Protein AF-A0A2N5KQW8-F1 (afdb_monomer_lite)

Secondary structure (DSSP, 8-state):
-----TTGGGTTS---EEEEEEEEEEEE--STTSPPEEEEEEEETTTTEEEEE---HHHHHHHHHHHHHBS-EEEETTTTEEEE--B-PPP--------------------PPP----

Sequence (118 aa):
MTNKPQQEQNTESAIKIRQVTDVHSNWSSQGPLENGKFSYQLILDNGAEEALIMPTADDAKVLRDLLHDADSVFWDTEREVLIFGKIQSPRQQRHVQAGVLRGSDPYRAGMQRTVTDS

Foldseek 3Di:
DDDDDCVVVVVPPPQQKWWQPDKDKDWDDPDPPDDIWIKIWGQTPPNPDIDIDTDDPVVVVVVVQLVVQAPTWIARPVVRDIDGHDGDDDPPPPPPPPDDDDDDDPPDDDDDDDDDDD

Structure (mmCIF, N/CA/C/O backbone):
data_AF-A0A2N5KQW8-F1
#
_entry.id   AF-A0A2N5KQW8-F1
#
loop_
_atom_site.group_PDB
_atom_site.id
_atom_site.type_symbol
_atom_site.label_atom_id
_atom_site.label_alt_id
_atom_site.label_comp_id
_atom_site.label_asym_id
_atom_site.label_entity_id
_atom_site.label_seq_id
_atom_site.pdbx_PDB_ins_code
_atom_site.Cartn_x
_atom_site.Cartn_y
_atom_site.Cartn_z
_atom_site.occupancy
_atom_site.B_iso_or_equiv
_atom_site.auth_seq_id
_atom_site.auth_comp_id
_atom_site.auth_asym_id
_atom_site.auth_atom_id
_atom_site.pdbx_PDB_model_num
ATOM 1 N N . MET A 1 1 ? 2.346 19.142 47.028 1.00 39.78 1 MET A N 1
ATOM 2 C CA . MET A 1 1 ? 2.439 19.279 45.560 1.00 39.78 1 MET A CA 1
ATOM 3 C C . MET A 1 1 ? 2.322 17.879 44.991 1.00 39.78 1 MET A C 1
ATOM 5 O O . MET A 1 1 ? 3.246 17.093 45.132 1.00 39.78 1 MET A O 1
ATOM 9 N N . THR A 1 2 ? 1.130 17.515 44.531 1.00 42.66 2 THR A N 1
ATOM 10 C CA . THR A 1 2 ? 0.802 16.145 44.123 1.00 42.66 2 THR A CA 1
ATOM 11 C C . THR A 1 2 ? 1.319 15.928 42.704 1.00 42.66 2 THR A C 1
ATOM 13 O O . THR A 1 2 ? 0.798 16.536 41.772 1.00 42.66 2 THR A O 1
ATOM 16 N N . ASN A 1 3 ? 2.358 15.103 42.544 1.00 52.94 3 ASN A N 1
ATOM 17 C CA . ASN A 1 3 ? 2.790 14.625 41.231 1.00 52.94 3 ASN A CA 1
ATOM 18 C C . ASN A 1 3 ? 1.640 13.817 40.619 1.00 52.94 3 ASN A C 1
ATOM 20 O O . ASN A 1 3 ? 1.328 12.727 41.098 1.00 52.94 3 ASN A O 1
ATOM 24 N N . LYS A 1 4 ? 0.996 14.356 39.579 1.00 56.88 4 LYS A N 1
ATOM 25 C CA . LYS A 1 4 ? 0.168 13.552 38.675 1.00 56.88 4 LYS A CA 1
ATOM 26 C C . LYS A 1 4 ? 1.072 12.513 37.991 1.00 56.88 4 LYS A C 1
ATOM 28 O O . LYS A 1 4 ? 2.211 12.847 37.663 1.00 56.88 4 LYS A O 1
ATOM 33 N N . PRO A 1 5 ? 0.616 11.265 37.800 1.00 50.88 5 PRO A N 1
ATOM 34 C CA . PRO A 1 5 ? 1.452 10.220 37.235 1.00 50.88 5 PRO A CA 1
ATOM 35 C C . PRO A 1 5 ? 1.748 10.525 35.762 1.00 50.88 5 PRO A C 1
ATOM 37 O O . PRO A 1 5 ? 0.866 10.498 34.912 1.00 50.88 5 PRO A O 1
ATOM 40 N N . GLN A 1 6 ? 3.029 10.749 35.469 1.00 54.94 6 GLN A N 1
ATOM 41 C CA . GLN A 1 6 ? 3.637 10.866 34.135 1.00 54.94 6 GLN A CA 1
ATOM 42 C C . GLN A 1 6 ? 3.237 9.723 33.169 1.00 54.94 6 GLN A C 1
ATOM 44 O O . GLN A 1 6 ? 3.420 9.835 31.961 1.00 54.94 6 GLN A O 1
ATOM 49 N N . GLN A 1 7 ? 2.693 8.617 33.688 1.00 52.12 7 GLN A N 1
ATOM 50 C CA . GLN A 1 7 ? 2.241 7.469 32.903 1.00 52.12 7 GLN A CA 1
ATOM 51 C C . GLN A 1 7 ? 1.074 7.790 31.964 1.00 52.12 7 GLN A C 1
ATOM 53 O O . GLN A 1 7 ? 1.060 7.259 30.859 1.00 52.12 7 GLN A O 1
ATOM 58 N N . GLU A 1 8 ? 0.154 8.687 32.332 1.00 48.88 8 GLU A N 1
ATOM 59 C CA . GLU A 1 8 ? -0.962 9.049 31.442 1.00 48.88 8 GLU A CA 1
ATOM 60 C C . GLU A 1 8 ? -0.479 9.864 30.229 1.00 48.88 8 GLU A C 1
ATOM 62 O O . GLU A 1 8 ? -0.982 9.664 29.126 1.00 48.88 8 GLU A O 1
ATOM 67 N N . GLN A 1 9 ? 0.582 10.669 30.382 1.00 48.25 9 GLN A N 1
ATOM 68 C CA . GLN A 1 9 ? 1.156 11.481 29.297 1.00 48.25 9 GLN A CA 1
ATOM 69 C C . GLN A 1 9 ? 1.909 10.666 28.232 1.00 48.25 9 GLN A C 1
ATOM 71 O O . GLN A 1 9 ? 2.073 11.143 27.114 1.00 48.25 9 GLN A O 1
ATOM 76 N N . ASN A 1 10 ? 2.335 9.435 28.537 1.00 49.75 10 ASN A N 1
ATOM 77 C CA . ASN A 1 10 ? 2.943 8.544 27.539 1.00 49.75 10 ASN A CA 1
ATOM 78 C C . ASN A 1 10 ? 1.907 7.741 26.736 1.00 49.75 10 ASN A C 1
ATOM 80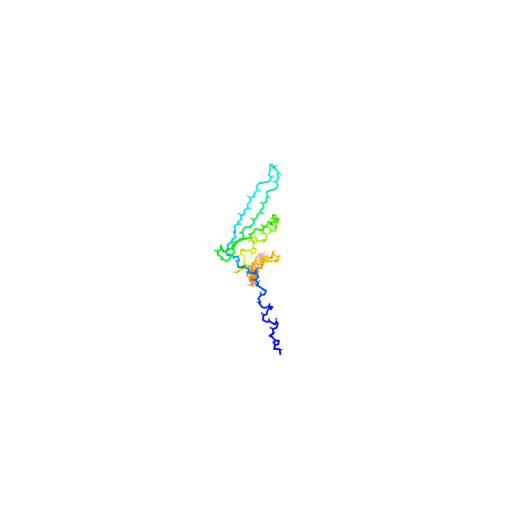 O O . ASN A 1 10 ? 2.261 7.148 25.721 1.00 49.75 10 ASN A O 1
ATOM 84 N N . THR A 1 11 ? 0.638 7.737 27.151 1.00 46.66 11 THR A N 1
ATOM 85 C CA . THR A 1 11 ? -0.455 7.062 26.421 1.00 46.66 11 THR A CA 1
ATOM 86 C C . THR A 1 11 ? -1.019 7.926 25.285 1.00 46.66 11 THR A C 1
ATOM 88 O O . THR A 1 11 ? -1.697 7.413 24.402 1.00 46.66 11 THR A O 1
ATOM 91 N N . GLU A 1 12 ? -0.701 9.226 25.285 1.00 46.09 12 GLU A N 1
ATOM 92 C CA . GLU A 1 12 ? -1.119 10.235 24.299 1.00 46.09 12 GLU A CA 1
ATOM 93 C C . GLU A 1 12 ? 0.016 10.682 23.362 1.00 46.09 12 GLU A C 1
ATOM 95 O O . GLU A 1 12 ? -0.106 11.686 22.659 1.00 46.09 12 GLU A O 1
ATOM 100 N N . SER A 1 13 ? 1.118 9.930 23.273 1.00 50.81 13 SER A N 1
ATOM 101 C CA . SER A 1 13 ? 1.864 9.937 22.010 1.00 50.81 13 SER A CA 1
ATOM 102 C C . SER A 1 13 ? 0.944 9.272 20.999 1.00 50.81 13 SER A C 1
ATOM 104 O O . SER A 1 13 ? 0.914 8.048 20.922 1.00 50.81 13 SER A O 1
ATOM 106 N N . ALA A 1 14 ? 0.089 10.082 20.365 1.00 56.00 14 ALA A N 1
ATOM 107 C CA . ALA A 1 14 ? -0.938 9.657 19.430 1.00 56.00 14 ALA A CA 1
ATOM 108 C C . ALA A 1 14 ? -0.330 8.606 18.510 1.00 56.00 14 ALA A C 1
ATOM 110 O O . ALA A 1 14 ? 0.529 8.925 1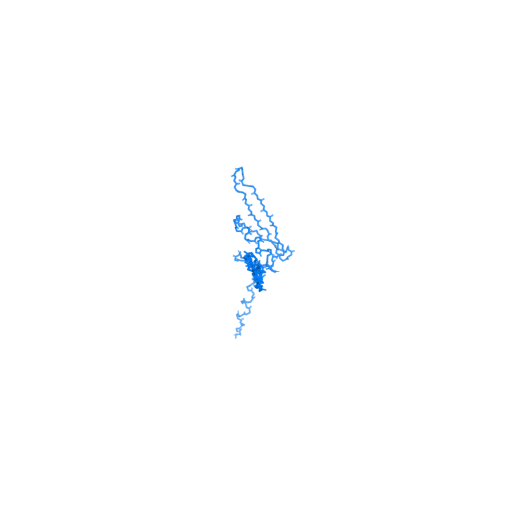7.694 1.00 56.00 14 ALA A O 1
ATOM 111 N N . ILE A 1 15 ? -0.704 7.345 18.716 1.00 64.25 15 ILE A N 1
ATOM 112 C CA . ILE A 1 15 ? -0.201 6.239 17.916 1.00 64.25 15 ILE A CA 1
ATOM 113 C C . ILE A 1 15 ? -0.658 6.550 16.492 1.00 64.25 15 ILE A C 1
ATOM 115 O O . ILE A 1 15 ? -1.840 6.405 16.186 1.00 64.25 15 ILE A O 1
ATOM 119 N N . LYS A 1 16 ? 0.245 7.044 15.635 1.00 88.31 16 LYS A N 1
ATOM 120 C CA . LYS A 1 16 ? -0.096 7.450 14.265 1.00 88.31 16 LYS A CA 1
ATOM 121 C C . LYS A 1 16 ? -0.122 6.248 13.321 1.00 88.31 16 LYS A C 1
ATOM 123 O O . LYS A 1 16 ? 0.412 6.275 12.217 1.00 88.31 16 LYS A O 1
ATOM 128 N N . ILE A 1 17 ? -0.729 5.168 13.799 1.00 94.75 17 ILE A N 1
ATOM 129 C CA . ILE A 1 17 ? -0.974 3.962 13.027 1.00 94.75 17 ILE A CA 1
ATOM 130 C C . ILE A 1 17 ? -2.385 4.078 12.471 1.00 94.75 17 ILE A C 1
ATOM 132 O O . ILE A 1 17 ? -3.356 4.176 13.220 1.00 94.75 17 ILE A O 1
ATOM 136 N N . ARG A 1 18 ? -2.478 4.083 11.148 1.00 96.12 18 ARG A N 1
ATOM 137 C CA . ARG A 1 18 ? -3.714 4.254 10.389 1.00 96.12 18 ARG A CA 1
ATOM 138 C C . ARG A 1 18 ? -4.075 2.950 9.703 1.00 96.12 18 ARG A C 1
ATOM 140 O O . ARG A 1 18 ? -3.178 2.234 9.256 1.00 96.12 18 ARG A O 1
ATOM 147 N N . GLN A 1 19 ? -5.358 2.631 9.586 1.00 97.75 19 GLN A N 1
ATOM 148 C CA . GLN A 1 19 ? -5.762 1.462 8.811 1.00 97.75 19 GLN A CA 1
ATOM 149 C C . GLN A 1 19 ? -5.690 1.794 7.321 1.00 97.75 19 GLN A C 1
ATOM 151 O O . GLN A 1 19 ? -6.256 2.791 6.881 1.00 97.75 19 GLN A O 1
ATOM 156 N N . VAL A 1 20 ? -5.041 0.938 6.533 1.00 98.44 20 VAL A N 1
ATOM 157 C CA . VAL A 1 20 ? -5.119 1.002 5.073 1.00 98.44 20 VAL A CA 1
ATOM 158 C C . VAL A 1 20 ? -6.428 0.342 4.657 1.00 98.44 20 VAL A C 1
ATOM 160 O O . VAL A 1 20 ? -6.643 -0.848 4.883 1.00 98.44 20 VAL A O 1
ATOM 163 N N . THR A 1 21 ? -7.323 1.142 4.094 1.00 98.19 21 THR A N 1
ATOM 164 C CA . THR A 1 21 ? -8.678 0.731 3.697 1.00 98.19 21 THR A CA 1
ATOM 165 C C . THR A 1 21 ? -8.802 0.436 2.208 1.00 98.19 21 THR A C 1
ATOM 167 O O . THR A 1 21 ? -9.620 -0.394 1.826 1.00 98.19 21 THR A O 1
ATOM 170 N N . ASP A 1 22 ? -7.965 1.065 1.382 1.00 98.00 22 ASP A N 1
ATOM 171 C CA . ASP A 1 22 ? -7.851 0.782 -0.048 1.00 98.00 22 ASP A CA 1
ATOM 172 C C . ASP A 1 22 ? -6.419 1.087 -0.524 1.00 98.00 22 ASP A C 1
ATOM 174 O O . ASP A 1 22 ? -5.685 1.838 0.129 1.00 98.00 22 ASP A O 1
ATOM 178 N N . VAL A 1 23 ? -6.003 0.487 -1.640 1.00 98.00 23 VAL A N 1
ATOM 179 C CA . VAL A 1 23 ? -4.681 0.692 -2.246 1.00 98.00 23 VAL A CA 1
ATOM 180 C C . VAL A 1 23 ? -4.816 0.851 -3.752 1.00 98.00 23 VAL A C 1
ATOM 182 O O . VAL A 1 23 ? -5.230 -0.071 -4.454 1.00 98.00 23 VAL A O 1
ATOM 185 N N . HIS A 1 24 ? -4.393 1.998 -4.280 1.00 97.75 24 HIS A N 1
ATOM 186 C CA . HIS A 1 24 ? -4.398 2.254 -5.721 1.00 97.75 24 HIS A CA 1
ATOM 187 C C . HIS A 1 24 ? -2.996 2.094 -6.292 1.00 97.75 24 HIS A C 1
ATOM 189 O O . HIS A 1 24 ? -2.022 2.638 -5.774 1.00 97.75 24 HIS A O 1
ATOM 195 N N . SER A 1 25 ? -2.896 1.319 -7.371 1.00 96.31 25 SER A N 1
ATOM 196 C CA . SER A 1 25 ? -1.637 1.080 -8.077 1.00 96.31 25 SER A CA 1
ATOM 197 C C . SER A 1 25 ? -1.461 2.099 -9.188 1.00 96.31 25 SER A C 1
ATOM 199 O O . SER A 1 25 ? -2.317 2.212 -10.062 1.00 96.31 25 SER A O 1
ATOM 201 N N . ASN A 1 26 ? -0.316 2.765 -9.202 1.00 96.38 26 ASN A N 1
ATOM 202 C CA . ASN A 1 26 ? 0.021 3.771 -10.195 1.00 96.38 26 ASN A CA 1
ATOM 203 C C . ASN A 1 26 ? 1.307 3.371 -10.930 1.00 96.38 26 ASN A C 1
ATOM 205 O O . ASN A 1 26 ? 2.236 2.817 -10.340 1.00 96.38 26 ASN A O 1
ATOM 209 N N . TRP A 1 27 ? 1.373 3.668 -12.228 1.00 97.19 27 TRP A N 1
ATOM 210 C CA . TRP A 1 27 ? 2.571 3.502 -13.049 1.00 97.19 27 TRP A CA 1
ATOM 211 C C . TRP A 1 27 ? 2.818 4.764 -13.868 1.00 97.19 27 TRP A C 1
ATOM 213 O O . TRP A 1 27 ? 1.883 5.345 -14.420 1.00 97.19 27 TRP A O 1
ATOM 223 N N . SER A 1 28 ? 4.078 5.178 -13.973 1.00 96.12 28 SER A N 1
ATOM 224 C CA . SER A 1 28 ? 4.472 6.348 -14.760 1.00 96.12 28 SER A CA 1
ATOM 225 C C . SER A 1 28 ? 5.655 6.047 -15.679 1.00 96.12 28 SER A C 1
ATOM 227 O O . SER A 1 28 ? 6.669 5.482 -15.258 1.00 96.12 28 SER A O 1
ATOM 229 N N . SER A 1 29 ? 5.541 6.475 -16.941 1.00 96.19 29 SER A N 1
ATOM 230 C CA . SER A 1 29 ? 6.651 6.457 -17.900 1.00 96.19 29 SER A CA 1
ATOM 231 C C . SER A 1 29 ? 7.749 7.422 -17.455 1.00 96.19 29 SER A C 1
ATOM 233 O O . SER A 1 29 ? 7.451 8.527 -17.006 1.00 96.19 29 SER A O 1
ATOM 235 N N . GLN A 1 30 ? 9.010 7.013 -17.589 1.00 97.00 30 GLN A N 1
ATOM 236 C CA . GLN A 1 30 ? 10.177 7.842 -17.256 1.00 97.00 30 GLN A CA 1
ATOM 237 C C . GLN A 1 30 ? 10.903 8.376 -18.500 1.00 97.00 30 GLN A C 1
ATOM 239 O O . GLN A 1 30 ? 11.917 9.057 -18.383 1.00 97.00 30 GLN A O 1
ATOM 244 N N . GLY A 1 31 ? 10.373 8.089 -19.689 1.00 97.06 31 GLY A N 1
ATOM 245 C CA . GLY A 1 31 ? 10.985 8.437 -20.965 1.00 97.06 31 GLY A CA 1
ATOM 246 C C . GLY A 1 31 ? 11.118 7.226 -21.890 1.00 97.06 31 GLY A C 1
ATOM 247 O O . GLY A 1 31 ? 10.824 6.094 -21.495 1.00 97.06 31 GLY A O 1
ATOM 248 N N . PRO A 1 32 ? 11.517 7.447 -23.151 1.00 97.19 32 PRO A N 1
ATOM 249 C CA . PRO A 1 32 ? 11.715 6.362 -24.101 1.00 97.19 32 PRO A CA 1
ATOM 250 C C . PRO A 1 32 ? 12.815 5.406 -23.631 1.00 97.19 32 PRO A C 1
ATOM 252 O O . PRO A 1 32 ? 13.909 5.850 -23.305 1.00 97.19 32 PRO A O 1
ATOM 255 N N . LEU A 1 33 ? 12.529 4.100 -23.662 1.00 95.12 33 LEU A N 1
ATOM 256 C CA . LEU A 1 33 ? 13.458 3.017 -23.295 1.00 95.12 33 LEU A CA 1
ATOM 257 C C . LEU A 1 33 ? 13.909 2.998 -21.820 1.00 95.12 33 LEU A C 1
ATOM 259 O O . LEU A 1 33 ? 14.758 2.186 -21.466 1.00 95.12 33 LEU A O 1
ATOM 263 N N . GLU A 1 34 ? 13.313 3.827 -20.963 1.00 97.00 34 GLU A N 1
ATOM 264 C CA . GLU A 1 34 ? 13.554 3.821 -19.520 1.00 97.00 34 GLU A CA 1
ATOM 265 C C . GLU A 1 34 ? 12.559 2.917 -18.787 1.00 97.00 34 GLU A C 1
ATOM 267 O O . GLU A 1 34 ? 11.402 2.757 -19.194 1.00 97.00 34 GLU A O 1
ATOM 272 N N . ASN A 1 35 ? 12.988 2.363 -17.654 1.00 94.19 35 ASN A N 1
ATOM 273 C CA . ASN A 1 35 ? 12.090 1.610 -16.787 1.00 94.19 35 ASN A CA 1
ATOM 274 C C . ASN A 1 35 ? 11.037 2.548 -16.187 1.00 94.19 35 ASN A C 1
ATOM 276 O O . ASN A 1 35 ? 11.360 3.565 -15.570 1.00 94.19 35 ASN A O 1
ATOM 280 N N . GLY A 1 36 ? 9.762 2.188 -16.335 1.00 95.00 36 GLY A N 1
ATOM 281 C CA . GLY A 1 36 ? 8.683 2.899 -15.660 1.00 95.00 36 GLY A CA 1
ATOM 282 C C . GLY A 1 36 ? 8.752 2.736 -14.139 1.00 95.00 36 GLY A C 1
ATOM 283 O O . GLY A 1 36 ? 9.333 1.775 -13.630 1.00 95.00 36 GLY A O 1
ATOM 284 N N . LYS A 1 37 ? 8.139 3.669 -13.408 1.00 96.56 37 LYS A N 1
ATOM 285 C CA . LYS A 1 37 ? 8.090 3.639 -11.939 1.00 96.56 37 LYS A CA 1
ATOM 286 C C . LYS A 1 37 ? 6.699 3.290 -11.446 1.00 96.56 37 LYS A C 1
ATOM 288 O O . LYS A 1 37 ? 5.723 3.892 -11.896 1.00 96.56 37 LYS A O 1
ATOM 293 N N . PHE A 1 38 ? 6.645 2.356 -10.501 1.00 96.75 38 PHE A N 1
ATOM 294 C CA . PHE A 1 38 ? 5.438 2.030 -9.756 1.00 96.75 38 PHE A CA 1
ATOM 295 C C . PHE A 1 38 ? 5.340 2.866 -8.483 1.00 96.75 38 PHE A C 1
ATOM 297 O O . PHE A 1 38 ? 6.344 3.181 -7.844 1.00 96.75 38 PHE A O 1
ATOM 304 N N . SER A 1 39 ? 4.113 3.187 -8.105 1.00 97.50 39 SER A N 1
ATOM 305 C CA . SER A 1 39 ? 3.784 3.690 -6.780 1.00 97.50 39 SER A CA 1
ATOM 306 C C . SER A 1 39 ? 2.458 3.108 -6.312 1.00 97.50 39 SER A C 1
ATOM 308 O O . SER A 1 39 ? 1.625 2.691 -7.120 1.00 97.50 39 SER A O 1
ATOM 310 N N . TYR A 1 40 ? 2.274 3.072 -4.997 1.00 98.12 40 TYR A N 1
ATOM 311 C CA . TYR A 1 40 ? 0.994 2.766 -4.380 1.00 98.12 40 TYR A CA 1
ATOM 312 C C . TYR A 1 40 ? 0.518 3.972 -3.590 1.00 98.12 40 TYR A C 1
ATOM 314 O O . TYR A 1 40 ? 1.267 4.531 -2.789 1.00 98.12 40 TYR A O 1
ATOM 322 N N . GLN A 1 41 ? -0.732 4.352 -3.817 1.00 98.44 41 GLN A N 1
ATOM 323 C CA . GLN A 1 41 ? -1.448 5.295 -2.975 1.00 98.44 41 GLN A CA 1
ATOM 324 C C . GLN A 1 41 ? -2.256 4.489 -1.960 1.00 98.44 41 GLN A C 1
ATOM 326 O O . GLN A 1 41 ? -3.104 3.681 -2.333 1.00 98.44 41 GLN A O 1
ATOM 331 N N . LEU A 1 42 ? -1.943 4.673 -0.685 1.00 98.50 42 LEU A N 1
ATOM 332 C CA . LEU A 1 42 ? -2.624 4.054 0.441 1.00 98.50 42 LEU A CA 1
ATOM 333 C C . LEU A 1 42 ? -3.751 4.984 0.883 1.00 98.50 42 LEU A C 1
ATOM 335 O O . LEU A 1 42 ? -3.488 6.134 1.234 1.00 98.50 42 LEU A O 1
ATOM 339 N N . ILE A 1 43 ? -4.983 4.485 0.892 1.00 98.44 43 ILE A N 1
ATOM 340 C CA . ILE A 1 43 ? -6.153 5.210 1.387 1.00 98.44 43 ILE A CA 1
ATOM 341 C C . ILE A 1 43 ? -6.349 4.846 2.855 1.00 98.44 43 ILE A C 1
ATOM 343 O O . ILE A 1 43 ? -6.648 3.694 3.186 1.00 98.44 43 ILE A O 1
ATOM 347 N N . LEU A 1 44 ? -6.166 5.820 3.740 1.00 97.94 44 LEU A N 1
ATOM 348 C CA . LEU A 1 44 ? -6.131 5.615 5.183 1.00 97.94 44 LEU A CA 1
ATOM 349 C C . LEU A 1 44 ? -7.473 5.975 5.824 1.00 97.94 44 LEU A C 1
ATOM 351 O O . LEU A 1 44 ? -8.090 6.978 5.465 1.00 97.94 44 LEU A O 1
ATOM 355 N N . ASP A 1 45 ? -7.916 5.160 6.781 1.00 96.62 45 ASP A N 1
ATOM 356 C CA . ASP A 1 45 ? -9.128 5.376 7.582 1.00 96.62 45 ASP A CA 1
ATOM 357 C C . ASP A 1 45 ? -10.366 5.774 6.731 1.00 96.62 45 ASP A C 1
ATOM 359 O O . ASP A 1 45 ? -11.092 6.710 7.062 1.00 96.62 45 ASP A O 1
ATOM 363 N N . ASN A 1 46 ? -10.616 5.062 5.621 1.00 97.19 46 ASN A N 1
ATOM 364 C CA . ASN A 1 46 ? -11.688 5.314 4.639 1.00 97.19 46 ASN A CA 1
ATOM 365 C C . ASN A 1 46 ? -11.591 6.674 3.919 1.00 97.19 46 ASN A C 1
ATOM 367 O O . ASN A 1 46 ? -12.609 7.294 3.609 1.00 97.19 46 ASN A O 1
ATOM 371 N N . GLY A 1 47 ? -10.369 7.133 3.646 1.00 96.19 47 GLY A N 1
ATOM 372 C CA . GLY A 1 47 ? -10.103 8.370 2.906 1.00 96.19 47 GLY A CA 1
ATOM 373 C C . GLY A 1 47 ? -9.971 9.606 3.790 1.00 96.19 47 GLY A C 1
ATOM 374 O O . GLY A 1 47 ? -10.064 10.725 3.292 1.00 96.19 47 GLY A O 1
ATOM 375 N N . ALA A 1 48 ? -9.754 9.431 5.096 1.00 96.50 48 ALA A N 1
ATOM 376 C CA . ALA A 1 48 ? -9.433 10.547 5.982 1.00 96.50 48 ALA A CA 1
ATOM 377 C C . ALA A 1 48 ? -8.033 11.118 5.700 1.00 96.50 48 ALA A C 1
ATOM 379 O O . ALA A 1 48 ? -7.787 12.303 5.921 1.00 96.50 48 ALA A O 1
ATOM 380 N N . GLU A 1 49 ? -7.119 10.267 5.234 1.00 96.88 49 GLU A N 1
ATOM 381 C CA . GLU A 1 49 ? -5.742 10.611 4.901 1.00 96.88 49 GLU A CA 1
ATOM 382 C C . GLU A 1 49 ? -5.246 9.687 3.780 1.00 96.88 49 GLU A C 1
ATOM 384 O O . GLU A 1 49 ? -5.822 8.626 3.525 1.00 96.88 49 GLU A O 1
ATOM 389 N N . GLU A 1 50 ? -4.172 10.081 3.107 1.00 97.56 50 GLU A N 1
ATOM 390 C CA . GLU A 1 50 ? -3.544 9.284 2.060 1.00 97.56 50 GLU A CA 1
ATOM 391 C C . GLU A 1 50 ? -2.027 9.296 2.232 1.00 97.56 50 GLU A C 1
ATOM 393 O O . GLU A 1 50 ? -1.445 10.304 2.637 1.00 97.56 50 GLU A O 1
ATOM 398 N N . ALA A 1 51 ? -1.379 8.186 1.888 1.00 97.88 51 ALA A N 1
ATOM 399 C CA . ALA A 1 51 ? 0.076 8.088 1.843 1.00 97.88 51 ALA A CA 1
ATOM 400 C C . ALA A 1 51 ? 0.533 7.540 0.489 1.00 97.88 51 ALA A C 1
ATOM 402 O O . ALA A 1 51 ? -0.124 6.682 -0.096 1.00 97.88 51 ALA A O 1
ATOM 403 N N . LEU A 1 52 ? 1.675 8.015 -0.007 1.00 97.75 52 LEU A N 1
ATOM 404 C CA . LEU A 1 52 ? 2.272 7.530 -1.248 1.00 97.75 52 LEU A CA 1
ATOM 405 C C . LEU A 1 52 ? 3.548 6.758 -0.930 1.00 97.75 52 LEU A C 1
ATOM 407 O O . LEU A 1 52 ? 4.478 7.312 -0.350 1.00 97.75 52 LEU A O 1
ATOM 411 N N . ILE A 1 53 ? 3.621 5.509 -1.381 1.00 97.56 53 ILE A N 1
ATOM 412 C CA . ILE A 1 53 ? 4.851 4.716 -1.339 1.00 97.56 53 ILE A CA 1
ATOM 413 C C . ILE A 1 53 ? 5.338 4.428 -2.758 1.00 97.56 53 ILE A C 1
ATOM 415 O O . ILE A 1 53 ? 4.549 4.213 -3.679 1.00 97.56 53 ILE A O 1
ATOM 419 N N . MET A 1 54 ? 6.656 4.432 -2.943 1.00 97.25 54 MET A N 1
ATOM 420 C CA . MET A 1 54 ? 7.310 4.255 -4.245 1.00 97.25 54 MET A CA 1
ATOM 421 C C . MET A 1 54 ? 8.311 3.095 -4.178 1.00 97.25 54 MET A C 1
ATOM 423 O O . MET A 1 54 ? 9.520 3.330 -4.140 1.00 97.25 54 MET A O 1
ATOM 427 N N . PRO A 1 55 ? 7.828 1.844 -4.089 1.00 96.38 55 PRO A N 1
ATOM 428 C CA . PRO A 1 55 ? 8.701 0.678 -4.043 1.00 96.38 55 PRO A CA 1
ATOM 429 C C . PRO A 1 55 ? 9.469 0.492 -5.358 1.00 96.38 55 PRO A C 1
ATOM 431 O O . PRO A 1 55 ? 9.102 1.023 -6.411 1.00 96.38 55 PRO A O 1
ATOM 434 N N . THR A 1 56 ? 10.516 -0.332 -5.317 1.00 96.44 56 THR A N 1
ATOM 435 C CA . THR A 1 56 ? 11.099 -0.876 -6.549 1.00 96.44 56 THR A CA 1
ATOM 436 C C . THR A 1 56 ? 10.080 -1.774 -7.267 1.00 96.44 56 THR A C 1
ATOM 438 O O . THR A 1 56 ? 9.078 -2.185 -6.683 1.00 96.44 56 THR A O 1
ATOM 441 N N . ALA A 1 57 ? 10.312 -2.106 -8.541 1.00 94.50 57 ALA A N 1
ATOM 442 C CA . ALA A 1 57 ? 9.409 -3.000 -9.275 1.00 94.50 57 ALA A CA 1
ATOM 443 C C . ALA A 1 57 ? 9.332 -4.408 -8.648 1.00 94.50 57 ALA A C 1
ATOM 445 O O . ALA A 1 57 ? 8.255 -5.009 -8.616 1.00 94.50 57 ALA A O 1
ATOM 446 N N . ASP A 1 58 ? 10.452 -4.907 -8.119 1.00 96.06 58 ASP A N 1
ATOM 447 C CA . ASP A 1 58 ? 10.514 -6.209 -7.450 1.00 96.06 58 ASP A CA 1
ATOM 448 C C . ASP A 1 58 ? 9.767 -6.176 -6.113 1.00 96.06 58 ASP A C 1
ATOM 450 O O . ASP A 1 58 ? 8.925 -7.040 -5.853 1.00 96.06 58 ASP A O 1
ATOM 454 N N . ASP A 1 59 ? 9.984 -5.130 -5.311 1.00 96.44 59 ASP A N 1
ATOM 455 C CA . ASP A 1 59 ? 9.266 -4.948 -4.048 1.00 96.44 59 ASP A CA 1
ATOM 456 C C . ASP A 1 59 ? 7.769 -4.732 -4.282 1.00 96.44 59 ASP A C 1
ATOM 458 O O . ASP A 1 59 ? 6.952 -5.251 -3.527 1.00 96.44 59 ASP A O 1
ATOM 462 N N . ALA A 1 60 ? 7.376 -4.028 -5.351 1.00 95.50 60 ALA A N 1
ATOM 463 C CA . ALA A 1 60 ? 5.970 -3.811 -5.686 1.00 95.50 60 ALA A CA 1
ATOM 464 C C . ALA A 1 60 ? 5.230 -5.137 -5.906 1.00 95.50 60 ALA A C 1
ATOM 466 O O . ALA A 1 60 ? 4.104 -5.319 -5.445 1.00 95.50 60 ALA A O 1
ATOM 467 N N . LYS A 1 61 ? 5.883 -6.103 -6.562 1.00 94.75 61 LYS A N 1
ATOM 468 C CA . LYS A 1 61 ? 5.319 -7.440 -6.756 1.00 94.75 61 LYS A CA 1
ATOM 469 C C . LYS A 1 61 ? 5.108 -8.162 -5.424 1.00 94.75 61 LYS A C 1
ATOM 471 O O . LYS A 1 61 ? 4.038 -8.730 -5.230 1.00 94.75 61 LYS A O 1
ATOM 476 N N . VAL A 1 62 ? 6.096 -8.120 -4.529 1.00 95.50 62 VAL A N 1
ATOM 477 C CA . VAL A 1 62 ? 6.005 -8.738 -3.195 1.00 95.50 62 VAL A CA 1
ATOM 478 C C . VAL A 1 62 ? 4.923 -8.057 -2.353 1.00 95.50 62 VAL A C 1
ATOM 480 O O . VAL A 1 62 ? 4.107 -8.734 -1.735 1.00 95.50 62 VAL A O 1
ATOM 483 N N . LEU A 1 63 ? 4.870 -6.724 -2.370 1.00 96.38 63 LEU A N 1
ATOM 484 C CA . LEU A 1 63 ? 3.862 -5.944 -1.657 1.00 96.38 63 LEU A CA 1
ATOM 485 C C . LEU A 1 63 ? 2.452 -6.253 -2.147 1.00 96.38 63 LEU A C 1
ATOM 487 O O . LEU A 1 63 ? 1.570 -6.432 -1.318 1.00 96.38 63 LEU A O 1
ATOM 491 N N . ARG A 1 64 ? 2.230 -6.372 -3.462 1.00 95.31 64 ARG A N 1
ATOM 492 C CA . ARG A 1 64 ? 0.924 -6.772 -4.006 1.00 95.31 64 ARG A CA 1
ATOM 493 C C . ARG A 1 64 ? 0.455 -8.103 -3.416 1.00 95.31 64 ARG A C 1
ATOM 495 O O . ARG A 1 64 ? -0.707 -8.209 -3.039 1.00 95.31 64 ARG A O 1
ATOM 502 N N . ASP A 1 65 ? 1.341 -9.093 -3.341 1.00 94.62 65 ASP A N 1
ATOM 503 C CA . ASP A 1 65 ? 0.995 -10.420 -2.825 1.00 94.62 65 ASP A CA 1
ATOM 504 C C . ASP A 1 65 ? 0.701 -10.355 -1.311 1.00 94.62 65 ASP A C 1
ATOM 506 O O . ASP A 1 65 ? -0.321 -10.861 -0.857 1.00 94.62 65 ASP A O 1
ATOM 510 N N . LEU A 1 66 ? 1.506 -9.619 -0.534 1.00 95.19 66 LEU A N 1
ATOM 511 C CA . LEU A 1 66 ? 1.257 -9.405 0.901 1.00 95.19 66 LEU A CA 1
ATOM 512 C C . LEU A 1 66 ? -0.044 -8.637 1.183 1.00 95.19 66 LEU A C 1
ATOM 514 O O . LEU A 1 66 ? -0.763 -8.976 2.119 1.00 95.19 66 LEU A O 1
ATOM 518 N N . LEU A 1 67 ? -0.349 -7.608 0.387 1.00 94.94 67 LEU A N 1
ATOM 519 C CA . LEU A 1 67 ? -1.592 -6.836 0.480 1.00 94.94 67 LEU A CA 1
ATOM 520 C C . LEU A 1 67 ? -2.814 -7.701 0.151 1.00 94.94 67 LEU A C 1
ATOM 522 O O . LEU A 1 67 ? -3.872 -7.499 0.736 1.00 94.94 67 LEU A O 1
ATOM 526 N N . HIS A 1 68 ? -2.671 -8.653 -0.775 1.00 93.56 68 HIS A N 1
ATOM 527 C CA . HIS A 1 68 ? -3.734 -9.587 -1.135 1.00 93.56 68 HIS A CA 1
ATOM 528 C C . HIS A 1 68 ? -3.986 -10.639 -0.046 1.00 93.56 68 HIS A C 1
ATOM 530 O O . HIS A 1 68 ? -5.137 -10.973 0.227 1.00 93.56 68 HIS A O 1
ATOM 536 N N . ASP A 1 69 ? -2.921 -11.146 0.576 1.00 94.12 69 ASP A N 1
ATOM 537 C CA . ASP A 1 69 ? -2.994 -12.264 1.523 1.00 94.12 69 ASP A CA 1
ATOM 538 C C . ASP A 1 69 ? -3.276 -11.835 2.975 1.00 94.12 69 ASP A C 1
ATOM 540 O O . ASP A 1 69 ? -3.572 -12.680 3.829 1.00 94.12 69 ASP A O 1
ATOM 544 N N . ALA A 1 70 ? -3.130 -10.548 3.296 1.00 95.38 70 ALA A N 1
ATOM 545 C CA . ALA A 1 70 ? -3.330 -10.028 4.644 1.00 95.38 70 ALA A CA 1
ATOM 546 C C . ALA A 1 70 ? -4.812 -9.770 4.956 1.00 95.38 70 ALA A C 1
ATOM 548 O O . ALA A 1 70 ? -5.513 -9.096 4.208 1.00 95.38 70 ALA A O 1
ATOM 549 N N . ASP A 1 71 ? -5.267 -10.210 6.133 1.00 95.06 71 ASP A N 1
ATOM 550 C CA . ASP A 1 71 ? -6.631 -9.933 6.617 1.00 95.06 71 ASP A CA 1
ATOM 551 C C . ASP A 1 71 ? -6.849 -8.429 6.920 1.00 95.06 71 ASP A C 1
ATOM 553 O O . ASP A 1 71 ? -7.975 -7.935 6.927 1.00 95.06 71 ASP A O 1
ATOM 557 N N . SER A 1 72 ? -5.771 -7.697 7.218 1.00 96.94 72 SER A N 1
ATOM 558 C CA . SER A 1 72 ? -5.780 -6.262 7.520 1.00 96.94 72 SER A CA 1
ATOM 559 C C . SER A 1 72 ? -4.399 -5.657 7.295 1.00 96.94 72 SER A C 1
ATOM 561 O O . SER A 1 72 ? -3.394 -6.331 7.537 1.00 96.94 72 SER A O 1
ATOM 563 N N . VAL A 1 73 ? -4.334 -4.375 6.943 1.00 98.12 73 VAL A N 1
ATOM 564 C CA . VAL A 1 73 ? -3.073 -3.656 6.729 1.00 98.12 73 VAL A CA 1
ATOM 565 C C . VAL A 1 73 ? -3.129 -2.306 7.432 1.00 98.12 73 VAL A C 1
ATOM 567 O O . VAL A 1 73 ? -4.158 -1.632 7.423 1.00 98.12 73 VAL A O 1
ATOM 570 N N . PHE A 1 74 ? -2.017 -1.916 8.047 1.00 97.88 74 PHE A N 1
ATOM 571 C CA . PHE A 1 74 ? -1.862 -0.637 8.725 1.00 97.88 74 PHE A CA 1
ATOM 572 C C . PHE A 1 74 ? -0.616 0.092 8.231 1.00 97.88 74 PHE A C 1
ATOM 574 O O . PHE A 1 74 ? 0.344 -0.529 7.775 1.00 97.88 74 PHE A O 1
ATOM 581 N N . TRP A 1 75 ? -0.632 1.412 8.353 1.00 97.81 75 TRP A N 1
ATOM 582 C CA . TRP A 1 75 ? 0.479 2.289 8.022 1.00 97.81 75 TRP A CA 1
ATOM 583 C C . TRP A 1 75 ? 0.872 3.097 9.255 1.00 97.81 75 TRP A C 1
ATOM 585 O O . TRP A 1 75 ? 0.051 3.835 9.801 1.00 97.81 75 TRP A O 1
ATOM 595 N N . ASP A 1 76 ? 2.114 2.938 9.707 1.00 96.19 76 ASP A N 1
ATOM 596 C CA . ASP A 1 76 ? 2.719 3.826 10.699 1.00 96.19 76 ASP A CA 1
ATOM 597 C C . ASP A 1 76 ? 3.212 5.081 9.973 1.00 96.19 76 ASP A C 1
ATOM 599 O O . ASP A 1 76 ? 4.199 5.024 9.235 1.00 96.19 76 ASP A O 1
ATOM 603 N N . THR A 1 77 ? 2.518 6.206 10.153 1.00 93.81 77 THR A N 1
ATOM 604 C CA . THR A 1 77 ? 2.837 7.445 9.429 1.00 93.81 77 THR A CA 1
ATOM 605 C C . THR A 1 77 ? 4.104 8.128 9.931 1.00 93.81 77 THR A C 1
ATOM 607 O O . THR A 1 77 ? 4.652 8.965 9.222 1.00 93.81 77 THR A O 1
ATOM 610 N N . GLU A 1 78 ? 4.596 7.802 11.130 1.00 93.06 78 GLU A N 1
ATOM 611 C CA . GLU A 1 78 ? 5.842 8.383 11.643 1.00 93.06 78 GLU A CA 1
ATOM 612 C C . GLU A 1 78 ? 7.062 7.616 11.163 1.00 93.06 78 GLU A C 1
ATOM 614 O O . GLU A 1 78 ? 8.109 8.207 10.903 1.00 93.06 78 GLU A O 1
ATOM 619 N N . ARG A 1 79 ? 6.941 6.289 11.096 1.00 94.31 79 ARG A N 1
ATOM 620 C CA . ARG A 1 79 ? 8.047 5.402 10.721 1.00 94.31 79 ARG A CA 1
ATOM 621 C C . ARG A 1 79 ? 8.050 5.047 9.245 1.00 94.31 79 ARG A C 1
ATOM 623 O O . ARG A 1 79 ? 9.025 4.462 8.788 1.00 94.31 79 ARG A O 1
ATOM 630 N N . GLU A 1 80 ? 6.968 5.366 8.543 1.00 95.12 80 GLU A N 1
ATOM 631 C CA . GLU A 1 80 ? 6.730 4.995 7.152 1.00 95.12 80 GLU A CA 1
ATOM 632 C C . GLU A 1 80 ? 6.825 3.473 6.945 1.00 95.12 80 GLU A C 1
ATOM 634 O O . GLU A 1 80 ? 7.516 2.969 6.058 1.00 95.12 80 GLU A O 1
ATOM 639 N N . VAL A 1 81 ? 6.128 2.721 7.807 1.00 95.81 81 VAL A N 1
ATOM 640 C CA . VAL A 1 81 ? 6.144 1.250 7.814 1.00 95.81 81 VAL A CA 1
ATOM 641 C C . VAL A 1 81 ? 4.755 0.686 7.534 1.00 95.81 81 VAL A C 1
ATOM 643 O O . VAL A 1 81 ? 3.789 1.004 8.230 1.00 95.81 81 VAL A O 1
ATOM 646 N N . LEU A 1 82 ? 4.675 -0.225 6.557 1.00 97.25 82 LEU A N 1
ATOM 647 C CA . LEU A 1 82 ? 3.512 -1.090 6.356 1.00 97.25 82 LEU A CA 1
ATOM 648 C C . LEU A 1 82 ? 3.540 -2.246 7.357 1.00 97.25 82 LEU A C 1
ATOM 650 O O . LEU A 1 82 ? 4.506 -3.008 7.429 1.00 97.25 82 LEU A O 1
ATOM 654 N N . ILE A 1 83 ? 2.452 -2.393 8.103 1.00 97.06 83 ILE A N 1
ATOM 655 C CA . ILE A 1 83 ? 2.257 -3.451 9.088 1.00 97.06 83 ILE A CA 1
ATOM 656 C C . ILE A 1 83 ? 1.133 -4.349 8.581 1.00 97.06 83 ILE A C 1
ATOM 658 O O . ILE A 1 83 ? -0.030 -3.949 8.518 1.00 97.06 83 ILE A O 1
ATOM 662 N N . PHE A 1 84 ? 1.488 -5.578 8.224 1.00 96.69 84 PHE A N 1
ATOM 663 C CA . PHE A 1 84 ? 0.532 -6.588 7.790 1.00 96.69 84 PHE A CA 1
ATOM 664 C C . PHE A 1 84 ? -0.013 -7.329 9.007 1.00 96.69 84 PHE A C 1
ATOM 666 O O . PHE A 1 84 ? 0.741 -7.745 9.889 1.00 96.69 84 PHE A O 1
ATOM 673 N N . GLY A 1 85 ? -1.334 -7.481 9.053 1.00 93.75 85 GLY A N 1
ATOM 674 C CA . GLY A 1 85 ? -2.008 -8.329 10.022 1.00 93.75 85 GLY A CA 1
ATOM 675 C C . GLY A 1 85 ? -1.732 -9.806 9.755 1.00 93.75 85 GLY A C 1
ATOM 676 O O . GLY A 1 85 ? -0.707 -10.203 9.201 1.00 93.75 85 GLY A O 1
ATOM 677 N N . LYS A 1 86 ? -2.669 -10.665 10.148 1.00 94.31 86 LYS A N 1
ATOM 678 C CA . LYS A 1 86 ? -2.547 -12.093 9.864 1.00 94.31 86 LYS A CA 1
ATOM 679 C 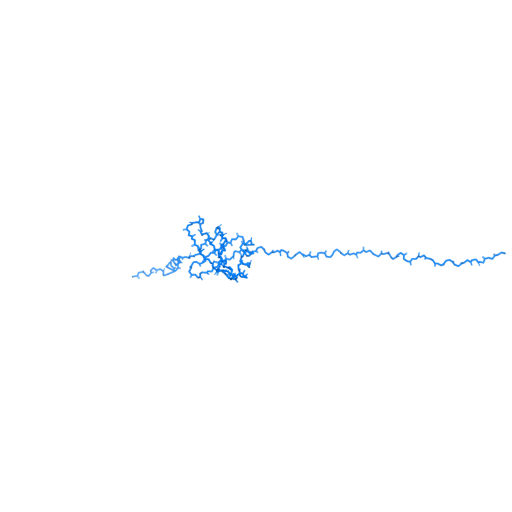C . LYS A 1 86 ? -2.509 -12.318 8.347 1.00 94.31 86 LYS A C 1
ATOM 681 O O . LYS A 1 86 ? -3.401 -11.869 7.639 1.00 94.31 86 LYS A O 1
ATOM 686 N N . ILE A 1 87 ? -1.486 -13.033 7.881 1.00 91.38 87 ILE A N 1
ATOM 687 C CA . ILE A 1 87 ? -1.315 -13.389 6.469 1.00 91.38 87 ILE A CA 1
ATOM 688 C C . ILE A 1 87 ? -1.777 -14.828 6.269 1.00 91.38 87 ILE A C 1
ATOM 690 O O . ILE A 1 87 ? -1.347 -15.745 6.985 1.00 91.38 87 ILE A O 1
ATOM 694 N N . GLN A 1 88 ? -2.658 -15.039 5.298 1.00 81.62 88 GLN A N 1
ATOM 695 C CA . GLN A 1 88 ? -3.087 -16.371 4.907 1.00 81.62 88 GLN A CA 1
ATOM 696 C C . GLN A 1 88 ? -1.979 -17.024 4.083 1.00 81.62 88 GLN A C 1
ATOM 698 O O . GLN A 1 88 ? -1.884 -16.844 2.878 1.00 81.62 88 GLN A O 1
ATOM 703 N N . SER A 1 89 ? -1.121 -17.815 4.731 1.00 72.44 89 SER A N 1
ATOM 704 C CA . SER A 1 89 ? -0.211 -18.665 3.962 1.00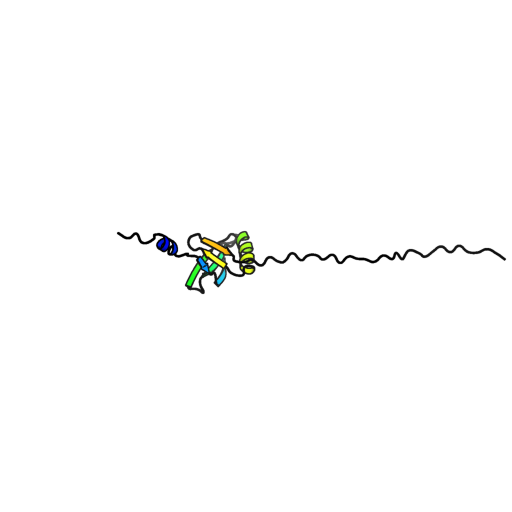 72.44 89 SER A CA 1
ATOM 705 C C . SER A 1 89 ? -1.030 -19.719 3.209 1.00 72.44 89 SER A C 1
ATOM 707 O O . SER A 1 89 ? -1.903 -20.360 3.815 1.00 72.44 89 SER A O 1
ATOM 709 N N . PRO A 1 90 ? -0.753 -19.962 1.914 1.00 66.25 90 PRO A N 1
ATOM 710 C CA . PRO A 1 90 ? -1.281 -21.130 1.241 1.00 66.25 90 PRO A CA 1
ATOM 711 C C . PRO A 1 90 ? -0.902 -22.345 2.082 1.00 66.25 90 PRO A C 1
ATOM 713 O O . PRO A 1 90 ? 0.283 -22.617 2.301 1.00 66.25 90 PRO A O 1
ATOM 716 N N . ARG A 1 91 ? -1.908 -23.060 2.606 1.00 58.19 91 ARG A N 1
ATOM 717 C CA . ARG A 1 91 ? -1.692 -24.356 3.259 1.00 58.19 91 ARG A CA 1
ATOM 718 C C . ARG A 1 91 ? -0.793 -25.149 2.322 1.00 58.19 91 ARG A C 1
ATOM 720 O O . ARG A 1 91 ? -1.212 -25.414 1.196 1.00 58.19 91 ARG A O 1
ATOM 727 N N . GLN A 1 92 ? 0.402 -25.539 2.773 1.00 55.62 92 GLN A N 1
ATOM 728 C CA . GLN A 1 92 ? 1.165 -26.558 2.062 1.00 55.62 92 GLN A CA 1
ATOM 729 C C . GLN A 1 92 ? 0.210 -27.731 1.870 1.00 55.62 92 GLN A C 1
ATOM 731 O O . GLN A 1 92 ? -0.214 -28.355 2.849 1.00 55.62 92 GLN A O 1
ATOM 736 N N . GLN A 1 93 ? -0.215 -27.960 0.627 1.00 52.06 93 GLN A N 1
ATOM 737 C CA . GLN A 1 93 ? -1.020 -29.113 0.283 1.00 52.06 93 GLN A CA 1
ATOM 738 C C . GLN A 1 93 ? -0.185 -30.311 0.707 1.00 52.06 93 GLN A C 1
ATOM 740 O O . GLN A 1 93 ? 0.834 -30.625 0.096 1.00 52.06 93 GLN A O 1
ATOM 745 N N . ARG A 1 94 ? -0.566 -30.947 1.817 1.00 54.28 94 ARG A N 1
ATOM 746 C CA . ARG A 1 94 ? 0.002 -32.237 2.174 1.00 54.28 94 ARG A CA 1
ATOM 747 C C . ARG A 1 94 ? -0.363 -33.156 1.021 1.00 54.28 94 ARG A C 1
ATOM 749 O O . ARG A 1 94 ? -1.526 -33.528 0.888 1.00 54.28 94 ARG A O 1
ATOM 756 N N . HIS A 1 95 ? 0.618 -33.494 0.188 1.00 51.34 95 HIS A N 1
ATOM 757 C CA . HIS A 1 95 ? 0.513 -34.632 -0.706 1.00 51.34 95 HIS A CA 1
ATOM 758 C C . HIS A 1 95 ? 0.272 -35.855 0.175 1.00 51.34 95 HIS A C 1
ATOM 760 O O . HIS A 1 95 ? 1.198 -36.435 0.739 1.00 51.34 95 HIS A O 1
ATOM 766 N N . VAL A 1 96 ? -0.994 -36.225 0.342 1.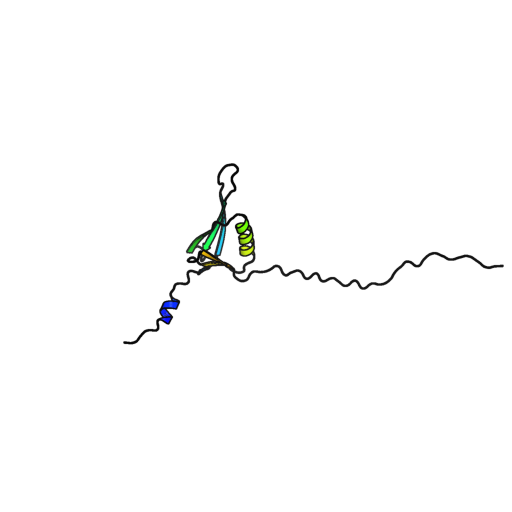00 55.78 96 VAL A N 1
ATOM 767 C CA . VAL A 1 96 ? -1.344 -37.554 0.816 1.00 55.78 96 VAL A CA 1
ATOM 768 C C . VAL A 1 96 ? -0.966 -38.506 -0.313 1.00 55.78 96 VAL A C 1
ATOM 770 O O . VAL A 1 96 ? -1.674 -38.626 -1.309 1.00 55.78 96 VAL A O 1
ATOM 773 N N . GLN A 1 97 ? 0.202 -39.143 -0.206 1.00 50.34 97 GLN A N 1
ATOM 774 C CA . GLN A 1 97 ? 0.471 -40.344 -0.987 1.00 50.34 97 GLN A CA 1
ATOM 775 C C . GLN A 1 97 ? -0.573 -41.378 -0.566 1.00 50.34 97 GLN A C 1
ATOM 777 O O . GLN A 1 97 ? -0.519 -41.923 0.535 1.00 50.34 97 GLN A O 1
ATOM 782 N N . ALA A 1 98 ? -1.556 -41.614 -1.432 1.00 53.75 98 ALA A N 1
ATOM 783 C CA . ALA A 1 98 ? -2.408 -42.781 -1.328 1.00 53.75 98 ALA A CA 1
ATOM 784 C C . ALA A 1 98 ? -1.504 -44.014 -1.465 1.00 53.75 98 ALA A C 1
ATOM 786 O O . ALA A 1 98 ? -0.928 -44.257 -2.525 1.00 53.75 98 ALA A O 1
ATOM 787 N N . GLY A 1 99 ? -1.328 -44.756 -0.370 1.00 46.16 99 GLY A N 1
ATOM 788 C CA . GLY A 1 99 ? -0.589 -46.010 -0.372 1.00 46.16 99 GLY A CA 1
ATOM 789 C C . GLY A 1 99 ? -1.231 -46.991 -1.349 1.00 46.16 99 GLY A C 1
ATOM 790 O O . GLY A 1 99 ? -2.362 -47.432 -1.150 1.00 46.16 99 GLY A O 1
ATOM 791 N N . VAL A 1 100 ? -0.508 -47.336 -2.413 1.00 48.81 100 VAL A N 1
ATOM 792 C CA . VAL A 1 100 ? -0.883 -48.423 -3.316 1.00 48.81 100 VAL A CA 1
ATOM 793 C C . VAL A 1 100 ? -0.558 -49.737 -2.610 1.00 48.81 100 VAL A C 1
ATOM 795 O O . VAL A 1 100 ? 0.580 -50.195 -2.612 1.00 48.81 100 VAL A O 1
ATOM 798 N N . LEU A 1 101 ? -1.567 -50.357 -2.001 1.00 55.16 101 LEU A N 1
ATOM 799 C CA . LEU A 1 101 ? -1.543 -51.785 -1.696 1.00 55.16 101 LEU A CA 1
ATOM 800 C C . LEU A 1 101 ? -2.286 -52.525 -2.810 1.00 55.16 101 LEU A C 1
ATOM 802 O O . LEU A 1 101 ? -3.514 -52.594 -2.812 1.00 55.16 101 LEU A O 1
ATOM 806 N N . ARG A 1 102 ? -1.541 -53.098 -3.759 1.00 45.03 102 ARG A N 1
ATOM 807 C CA . ARG A 1 102 ? -2.027 -54.227 -4.563 1.00 45.03 10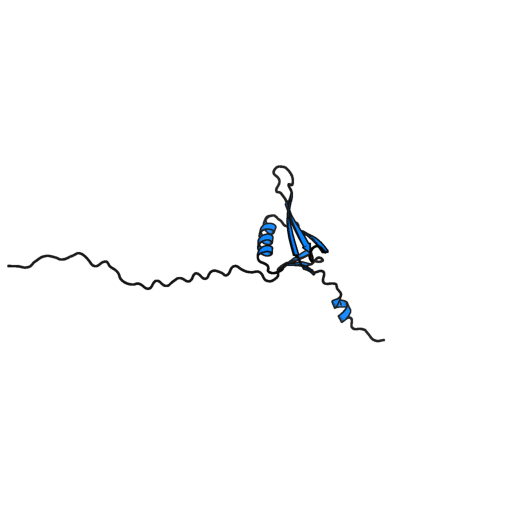2 ARG A CA 1
ATOM 808 C C . ARG A 1 102 ? -0.860 -55.053 -5.090 1.00 45.03 102 ARG A C 1
ATOM 810 O O . ARG A 1 102 ? -0.238 -54.713 -6.090 1.00 45.03 102 ARG A O 1
ATOM 817 N N . GLY A 1 103 ? -0.582 -56.150 -4.395 1.00 51.50 103 GLY A N 1
ATOM 818 C CA . GLY A 1 103 ? 0.108 -57.283 -4.989 1.00 51.50 103 GLY A CA 1
ATOM 819 C C . GLY A 1 103 ? -0.875 -58.093 -5.831 1.00 51.50 103 GLY A C 1
ATOM 820 O O . GLY A 1 103 ? -1.965 -58.402 -5.357 1.00 51.50 103 GLY A O 1
ATOM 821 N N . SER A 1 104 ? -0.479 -58.418 -7.058 1.00 44.12 104 SER A N 1
ATOM 822 C CA . SER A 1 104 ? -0.807 -59.666 -7.761 1.00 44.12 104 SER A CA 1
ATOM 823 C C . SER A 1 104 ? -0.160 -59.607 -9.145 1.00 44.12 104 SER A C 1
ATOM 825 O O . SER A 1 104 ? -0.683 -58.981 -10.065 1.00 44.12 104 SER A O 1
ATOM 827 N N . ASP A 1 105 ? 1.009 -60.225 -9.239 1.00 52.03 105 ASP A N 1
ATOM 828 C CA . ASP A 1 105 ? 1.822 -60.397 -10.440 1.00 52.03 105 ASP A CA 1
ATOM 829 C C . ASP A 1 105 ? 1.132 -61.381 -11.416 1.00 52.03 105 ASP A C 1
ATOM 831 O O . ASP A 1 105 ? 0.853 -62.513 -11.006 1.00 52.03 105 ASP A O 1
ATOM 835 N N . PRO A 1 106 ? 0.820 -61.020 -12.678 1.00 50.12 106 PRO A N 1
ATOM 836 C CA . PRO A 1 106 ? 0.119 -61.916 -13.602 1.00 50.12 106 PRO A CA 1
ATOM 837 C C . PRO A 1 106 ? 1.037 -62.690 -14.568 1.00 50.12 106 PRO A C 1
ATOM 839 O O . PRO A 1 106 ? 0.534 -63.391 -15.446 1.00 50.12 106 PRO A O 1
ATOM 842 N N . TYR A 1 107 ? 2.367 -62.640 -14.431 1.00 47.56 107 TYR A N 1
ATOM 843 C CA . TYR A 1 107 ? 3.275 -63.410 -15.297 1.00 47.56 107 TYR A CA 1
ATOM 844 C C . TYR A 1 107 ? 3.397 -64.888 -14.872 1.00 47.56 107 TYR A C 1
ATOM 846 O O . TYR A 1 107 ? 4.449 -65.374 -14.461 1.00 47.56 107 TYR A O 1
ATOM 854 N N . ARG A 1 108 ? 2.303 -65.643 -15.025 1.00 51.31 108 ARG A N 1
ATOM 855 C CA . ARG A 1 108 ? 2.316 -67.110 -15.145 1.00 51.31 108 ARG A CA 1
ATOM 856 C C . ARG A 1 108 ? 1.455 -67.539 -16.331 1.00 51.31 108 ARG A C 1
ATOM 858 O O . ARG A 1 108 ? 0.274 -67.819 -16.170 1.00 51.31 108 ARG A O 1
ATOM 865 N N . ALA A 1 109 ? 2.063 -67.658 -17.508 1.00 41.09 109 ALA A N 1
ATOM 866 C CA . ALA A 1 109 ? 1.551 -68.508 -18.582 1.00 41.09 109 ALA A CA 1
ATOM 867 C C . ALA A 1 109 ? 2.665 -68.831 -19.590 1.00 41.09 109 ALA A C 1
ATOM 869 O O . ALA A 1 109 ? 3.249 -67.920 -20.167 1.00 41.09 109 ALA A O 1
ATOM 870 N N . GLY A 1 110 ? 2.919 -70.124 -19.827 1.00 40.75 110 GLY A N 1
ATOM 871 C CA . GLY A 1 110 ? 3.560 -70.577 -21.066 1.00 40.75 110 GLY A CA 1
ATOM 872 C C . GLY A 1 110 ? 4.760 -71.516 -20.939 1.00 40.75 110 GLY A C 1
ATOM 873 O O . GLY A 1 110 ? 5.843 -71.157 -21.375 1.00 40.75 110 GLY A O 1
ATOM 874 N N . MET A 1 111 ? 4.572 -72.737 -20.426 1.00 41.41 111 MET A N 1
ATOM 875 C CA . MET A 1 111 ? 5.298 -73.923 -20.921 1.00 41.41 111 MET A CA 1
ATOM 876 C C . MET A 1 111 ? 4.577 -75.201 -20.463 1.00 41.41 111 MET A C 1
ATOM 878 O O . MET A 1 111 ? 4.859 -75.751 -19.402 1.00 41.41 111 MET A O 1
ATOM 882 N N . GLN A 1 112 ? 3.619 -75.671 -21.267 1.00 42.53 112 GLN A N 1
ATOM 883 C CA . GLN A 1 112 ? 3.206 -77.075 -21.249 1.00 42.53 112 GLN A CA 1
ATOM 884 C C . GLN A 1 112 ? 4.111 -77.815 -22.238 1.00 42.53 112 GLN A C 1
ATOM 886 O O . GLN A 1 112 ? 4.115 -77.498 -23.426 1.00 42.53 112 GLN A O 1
ATOM 891 N N . ARG A 1 113 ? 4.915 -78.762 -21.744 1.00 49.50 113 ARG A N 1
ATOM 892 C CA . ARG A 1 113 ? 5.568 -79.770 -22.587 1.00 49.50 113 ARG A CA 1
ATOM 893 C C . ARG A 1 113 ? 4.619 -80.955 -22.724 1.00 49.50 113 ARG A C 1
ATOM 895 O O . ARG A 1 113 ? 4.049 -81.420 -21.742 1.00 49.50 113 ARG A O 1
ATOM 902 N N . THR A 1 114 ? 4.444 -81.393 -23.959 1.00 41.53 114 THR A N 1
ATOM 903 C CA . THR A 1 114 ? 3.591 -82.494 -24.396 1.00 41.53 114 THR A CA 1
ATOM 904 C C . THR A 1 114 ? 4.194 -83.872 -24.095 1.00 41.53 114 THR A C 1
ATOM 906 O O . THR A 1 114 ? 5.344 -84.116 -24.441 1.00 41.53 114 THR A O 1
ATOM 909 N N . VAL A 1 115 ? 3.332 -84.742 -23.550 1.00 42.56 115 VAL A N 1
ATOM 910 C CA . VAL A 1 115 ? 3.076 -86.159 -23.907 1.00 42.56 115 VAL A CA 1
ATOM 911 C C . VAL A 1 115 ? 4.114 -87.253 -23.570 1.00 42.56 115 VAL A C 1
ATOM 913 O O . VAL A 1 115 ? 5.200 -87.318 -24.132 1.00 42.56 115 VAL A O 1
ATOM 916 N N . THR A 1 116 ? 3.650 -88.205 -22.752 1.00 37.62 116 THR A N 1
ATOM 917 C CA . THR A 1 116 ? 3.868 -89.671 -22.807 1.00 37.62 116 THR A CA 1
ATOM 918 C C . THR A 1 116 ? 2.468 -90.302 -22.839 1.00 37.62 116 THR A C 1
ATOM 920 O O . THR A 1 116 ? 1.581 -89.749 -22.191 1.00 37.62 116 THR A O 1
ATOM 923 N N . ASP A 1 117 ? 2.129 -91.442 -23.420 1.00 40.59 117 ASP A N 1
ATOM 924 C CA . ASP A 1 117 ? 2.646 -92.378 -24.426 1.00 40.59 117 ASP A CA 1
ATOM 925 C C . ASP A 1 117 ? 1.473 -93.377 -24.617 1.00 40.59 117 ASP A C 1
ATOM 927 O O . ASP A 1 117 ? 0.669 -93.557 -23.689 1.00 40.59 117 ASP A O 1
ATOM 931 N N . SER A 1 118 ? 1.330 -93.994 -25.787 1.00 45.38 118 SER A N 1
ATOM 932 C CA . SER A 1 118 ? 0.533 -95.214 -26.019 1.00 45.38 118 SER A CA 1
ATOM 933 C C . SER A 1 118 ? 1.017 -95.892 -27.290 1.00 45.38 118 SER A C 1
ATOM 935 O O . SER A 1 118 ? 1.069 -95.192 -28.327 1.00 45.38 118 SER A O 1
#

pLDDT: mean 78.41, std 22.88, range [37.62, 98.5]

Radius of gyration: 32.9 Å; chains: 1; bounding box: 25×114×72 Å